Protein AF-A0A0B1S7J7-F1 (afdb_monomer)

Organism: Oesophagostomum dentatum (NCBI:txid61180)

Sequence (89 aa):
MLTTDSLTALGLLFELEWLCLAGVAGVEDQVLERLTNCKRLKMLDIKVTEIGLIIVLELPALSQLDVQGVPAYSTQILEHAKRIPKTIL

Foldseek 3Di:
DDECVNLLCCLVPLCAAEDECPPPPHNALSSLLSCLSNLNHQYYEDEYDLSSLLSNLNRNNHQYYEYPDDDPDDPVCVVSNPDDHVDYD

Nearest PDB structures (foldseek):
  4q62-assembly1_A-2  TM=7.892E-01  e=4.912E-02  Legionella pneumophila subsp. pneumophila str. Philadelphia 1
  8bya-assembly1_E  TM=7.946E-01  e=1.991E-01  Homo sapiens
  4fmz-assembly1_A  TM=4.486E-01  e=1.053E+00  Listeria monocytogenes serotype 4b str. F2365

pLDDT: mean 83.53, std 11.15, range [54.5, 97.56]

Secondary structure (DSSP, 8-state):
---HHHHHGGGG-TT--EEE-TT-TT--HHHHHHHTT-TT--EEEEE--HHHHHHHHT-TT--EEEEESS-TT-HHHHHH-S---SEE-

InterPro domains:
  IPR032675 Leucine-rich repeat domain superfamily [G3DSA:3.80.10.10] (1-87)

Structure (mmCIF, N/CA/C/O backbone):
data_AF-A0A0B1S7J7-F1
#
_entry.id   AF-A0A0B1S7J7-F1
#
loop_
_atom_site.group_PDB
_atom_site.id
_atom_site.type_symbol
_atom_site.label_atom_id
_atom_site.label_alt_id
_atom_site.label_comp_id
_atom_site.label_asym_id
_atom_site.label_entity_id
_atom_site.label_seq_id
_atom_site.pdbx_PDB_ins_code
_atom_site.Cartn_x
_atom_site.Cartn_y
_atom_site.Cartn_z
_atom_site.occupancy
_atom_site.B_iso_or_equiv
_atom_site.auth_seq_id
_atom_site.auth_comp_id
_atom_site.auth_asym_id
_atom_site.auth_atom_id
_atom_site.pdbx_PDB_model_num
ATOM 1 N N . MET A 1 1 ? -0.159 3.937 -22.348 1.00 61.41 1 MET A N 1
ATOM 2 C CA . MET A 1 1 ? 0.825 3.573 -21.309 1.00 61.41 1 MET A CA 1
ATOM 3 C C . MET A 1 1 ? 0.454 4.367 -20.067 1.00 61.41 1 MET A C 1
ATOM 5 O O . MET A 1 1 ? 0.193 5.552 -20.225 1.00 61.41 1 MET A O 1
ATOM 9 N N . LEU A 1 2 ? 0.322 3.738 -18.898 1.00 73.19 2 LEU A N 1
ATOM 10 C CA . LEU A 1 2 ? 0.109 4.479 -17.650 1.00 73.19 2 LEU A CA 1
ATOM 11 C C . LEU A 1 2 ? 1.442 5.135 -17.272 1.00 73.19 2 LEU A C 1
ATOM 13 O O . LEU A 1 2 ? 2.447 4.438 -17.171 1.00 73.19 2 LEU A O 1
ATOM 17 N N . THR A 1 3 ? 1.460 6.460 -17.153 1.00 79.12 3 THR A N 1
ATOM 18 C CA . THR A 1 3 ? 2.621 7.232 -16.683 1.00 79.12 3 THR A CA 1
ATOM 19 C C . THR A 1 3 ? 2.378 7.726 -15.260 1.00 79.12 3 THR A C 1
ATOM 21 O O . THR A 1 3 ? 1.220 7.882 -14.858 1.00 79.12 3 THR A O 1
ATOM 24 N N . THR A 1 4 ? 3.448 8.032 -14.524 1.00 75.94 4 THR A N 1
ATOM 25 C CA . THR A 1 4 ? 3.388 8.673 -13.200 1.00 75.94 4 THR A CA 1
ATOM 26 C C . THR A 1 4 ? 2.449 9.879 -13.223 1.00 75.94 4 THR A C 1
ATOM 28 O O . THR A 1 4 ? 1.499 9.933 -12.444 1.00 75.94 4 THR A O 1
ATOM 31 N N . ASP A 1 5 ? 2.604 10.759 -14.217 1.00 80.25 5 ASP A N 1
ATOM 32 C CA . ASP A 1 5 ? 1.748 11.935 -14.409 1.00 80.25 5 ASP A CA 1
ATOM 33 C C . ASP A 1 5 ? 0.265 11.572 -14.525 1.00 80.25 5 ASP A C 1
ATOM 35 O O . ASP A 1 5 ? -0.574 12.165 -13.848 1.00 80.25 5 ASP A O 1
ATOM 39 N N . SER A 1 6 ? -0.079 10.561 -15.329 1.00 85.25 6 SER A N 1
ATOM 40 C CA . SER A 1 6 ? -1.476 10.139 -15.485 1.00 85.25 6 SER A CA 1
ATOM 41 C C . SER A 1 6 ? -2.074 9.561 -14.196 1.00 85.25 6 SER A C 1
ATOM 43 O O . SER A 1 6 ? -3.261 9.743 -13.935 1.00 85.25 6 SER A O 1
ATOM 45 N N . LEU A 1 7 ? -1.254 8.917 -13.359 1.00 87.38 7 LEU A N 1
ATOM 46 C CA . LEU A 1 7 ? -1.680 8.337 -12.087 1.00 87.38 7 LEU A CA 1
ATOM 47 C C . LEU A 1 7 ? -1.815 9.387 -10.977 1.00 87.38 7 LEU A C 1
ATOM 49 O O . LEU A 1 7 ? -2.646 9.216 -10.088 1.00 87.38 7 LEU A O 1
ATOM 53 N N . THR A 1 8 ? -1.084 10.507 -11.040 1.00 89.19 8 THR A N 1
ATOM 54 C CA . THR A 1 8 ? -1.255 11.599 -10.061 1.00 89.19 8 THR A CA 1
ATOM 55 C C . THR A 1 8 ? -2.672 12.179 -10.051 1.00 89.19 8 THR A C 1
ATOM 57 O O . THR A 1 8 ? -3.141 12.636 -9.005 1.00 89.19 8 THR A O 1
ATOM 60 N N . ALA A 1 9 ? -3.393 12.094 -11.176 1.00 90.81 9 ALA A N 1
ATOM 61 C CA . ALA A 1 9 ? -4.783 12.529 -11.283 1.00 90.81 9 ALA A CA 1
ATOM 62 C C . ALA A 1 9 ? -5.740 11.735 -10.374 1.00 90.81 9 ALA A C 1
ATOM 64 O O . ALA A 1 9 ? -6.797 12.253 -10.015 1.00 90.81 9 ALA A O 1
ATOM 65 N N . LEU A 1 10 ? -5.368 10.524 -9.932 1.00 91.38 10 LEU A N 1
ATOM 66 C CA . LEU A 1 10 ? -6.147 9.751 -8.956 1.00 91.38 10 LEU A CA 1
ATOM 67 C C . LEU A 1 10 ? -6.321 10.508 -7.632 1.00 91.38 10 LEU A C 1
ATOM 69 O O . LEU A 1 10 ? -7.355 10.374 -6.987 1.00 91.38 10 LEU A O 1
ATOM 73 N N . GLY A 1 11 ? -5.369 11.375 -7.270 1.00 92.50 11 GLY A N 1
ATOM 74 C CA . GLY A 1 11 ? -5.464 12.241 -6.092 1.00 92.50 11 GLY A CA 1
ATOM 75 C C . GLY A 1 11 ? -6.571 13.301 -6.157 1.00 92.50 11 GLY A C 1
ATOM 76 O O . GLY A 1 11 ? -6.819 13.978 -5.163 1.00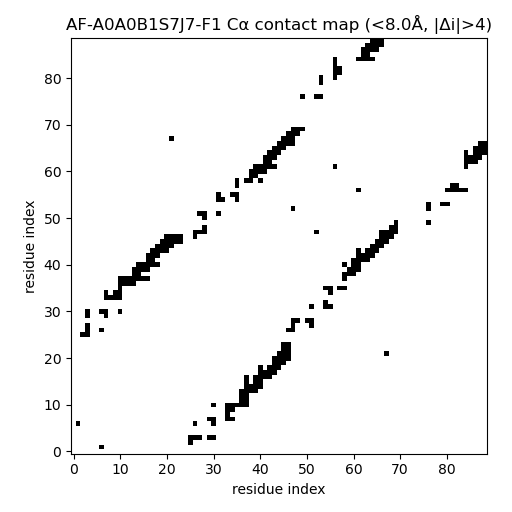 92.50 11 GLY A O 1
ATOM 77 N N . LEU A 1 12 ? -7.236 13.469 -7.305 1.00 94.62 12 LEU A N 1
ATOM 78 C CA . LEU A 1 12 ? -8.403 14.346 -7.460 1.00 94.62 12 LEU A CA 1
ATOM 79 C C . LEU A 1 12 ? -9.728 13.617 -7.184 1.00 94.62 12 LEU A C 1
ATOM 81 O O . LEU A 1 12 ? -10.785 14.245 -7.136 1.00 94.62 12 LEU A O 1
ATOM 85 N N . LEU A 1 13 ? -9.696 12.296 -6.992 1.00 95.88 13 LEU A N 1
ATOM 86 C CA . LEU A 1 13 ? -10.872 11.482 -6.703 1.00 95.88 13 LEU A CA 1
ATOM 87 C C . LEU A 1 13 ? -11.147 11.482 -5.192 1.00 95.88 13 LEU A C 1
ATOM 89 O O . LEU A 1 13 ? -10.975 10.479 -4.510 1.00 95.88 13 LEU A O 1
ATOM 93 N N . PHE A 1 14 ? -11.580 12.620 -4.648 1.00 94.94 14 PHE A N 1
ATOM 94 C CA . PHE A 1 14 ? -11.752 12.816 -3.196 1.00 94.94 14 PHE A CA 1
ATOM 95 C C . PHE A 1 14 ? -12.714 11.818 -2.522 1.00 94.94 14 PHE A C 1
ATOM 97 O O . PHE A 1 14 ? -12.619 11.578 -1.318 1.00 94.94 14 PHE A O 1
ATOM 104 N N . GLU A 1 15 ? -13.618 11.228 -3.304 1.00 96.69 15 GLU A N 1
ATOM 105 C CA . GLU A 1 15 ? -14.601 10.231 -2.868 1.00 96.69 15 GLU A CA 1
ATOM 106 C C . GLU A 1 15 ? -14.144 8.778 -3.101 1.00 96.69 15 GLU A C 1
ATOM 108 O O . GLU A 1 15 ? -14.918 7.846 -2.898 1.00 96.69 15 GLU A O 1
ATOM 113 N N . LEU A 1 16 ? -12.898 8.558 -3.537 1.00 97.50 16 LEU A N 1
ATOM 114 C CA . LEU A 1 16 ? -12.361 7.226 -3.801 1.00 97.50 16 LEU A CA 1
ATOM 115 C C . LEU A 1 16 ? -12.266 6.412 -2.505 1.00 97.50 16 LEU A C 1
ATOM 117 O O . LEU A 1 16 ? -11.576 6.803 -1.564 1.00 97.50 16 LEU A O 1
ATOM 121 N N . GLU A 1 17 ? -12.940 5.262 -2.476 1.00 97.56 17 GLU A N 1
ATOM 122 C CA . GLU A 1 17 ? -12.932 4.352 -1.324 1.00 97.56 17 GLU A CA 1
ATOM 123 C C . GLU A 1 17 ? -12.096 3.085 -1.543 1.00 97.56 17 GLU A C 1
ATOM 125 O O . GLU A 1 17 ? -11.555 2.537 -0.581 1.00 97.56 17 GLU A O 1
ATOM 130 N N . TRP A 1 18 ? -11.952 2.634 -2.790 1.00 96.69 18 TRP A N 1
ATOM 131 C CA . TRP A 1 18 ? -11.184 1.444 -3.151 1.00 96.69 18 TRP A CA 1
ATOM 132 C C . TRP A 1 18 ? -10.333 1.720 -4.388 1.00 96.69 18 TRP A C 1
ATOM 134 O O . TRP A 1 18 ? -10.834 2.211 -5.399 1.00 96.69 18 TRP A O 1
ATOM 144 N N . LEU A 1 19 ? -9.047 1.390 -4.295 1.00 95.12 19 LEU A N 1
ATOM 145 C CA . LEU A 1 19 ? -8.095 1.447 -5.392 1.00 95.12 19 LEU A CA 1
ATOM 146 C C . LEU A 1 19 ? -7.268 0.157 -5.446 1.00 95.12 19 LEU A C 1
ATOM 148 O O . LEU A 1 19 ? -6.702 -0.262 -4.441 1.00 95.12 19 LEU A O 1
ATOM 152 N N . CYS A 1 20 ? -7.171 -0.449 -6.628 1.00 92.62 20 CYS A N 1
ATOM 153 C CA . CYS A 1 20 ? -6.251 -1.548 -6.905 1.00 92.62 20 CYS A CA 1
ATOM 154 C C . CYS A 1 20 ? -5.320 -1.129 -8.045 1.00 92.62 20 CYS A C 1
ATOM 156 O O . CYS A 1 20 ? -5.769 -0.787 -9.140 1.00 92.62 20 CYS A O 1
ATOM 158 N N . LEU A 1 21 ? -4.024 -1.132 -7.755 1.00 89.69 21 LEU A N 1
ATOM 159 C CA . LEU A 1 21 ? -2.919 -0.881 -8.674 1.00 89.69 21 LEU A CA 1
ATOM 160 C C . LEU A 1 21 ? -1.958 -2.083 -8.710 1.00 89.69 21 LEU A C 1
ATOM 162 O O . LEU A 1 21 ? -0.814 -1.952 -9.152 1.00 89.69 21 LEU A O 1
ATOM 166 N N . ALA A 1 22 ? -2.406 -3.258 -8.261 1.00 85.56 22 ALA A N 1
ATOM 167 C CA . ALA A 1 22 ? -1.639 -4.493 -8.349 1.00 85.56 22 ALA A CA 1
ATOM 168 C C . ALA A 1 22 ? -1.211 -4.760 -9.795 1.00 85.56 22 ALA A C 1
ATOM 170 O O . ALA A 1 22 ? -2.001 -4.646 -10.734 1.00 85.56 22 ALA A O 1
ATOM 171 N N . GLY A 1 23 ? 0.062 -5.102 -9.991 1.00 83.25 23 GLY A N 1
ATOM 172 C CA . GLY A 1 23 ? 0.611 -5.359 -11.324 1.00 83.25 23 GLY A CA 1
ATOM 173 C C . GLY A 1 23 ? 0.772 -4.120 -12.217 1.00 83.25 23 GLY A C 1
ATOM 174 O O . GLY A 1 23 ? 1.301 -4.251 -13.323 1.00 83.25 23 GLY A O 1
ATOM 175 N N . VAL A 1 24 ? 0.394 -2.918 -11.761 1.00 86.06 24 VAL A N 1
ATOM 176 C CA . VAL A 1 24 ? 0.728 -1.673 -12.462 1.00 86.06 24 VAL A CA 1
ATOM 177 C C . VAL A 1 24 ? 2.214 -1.389 -12.247 1.00 86.06 24 VAL A C 1
ATOM 179 O O . VAL A 1 24 ? 2.684 -1.203 -11.126 1.00 86.06 24 VAL A O 1
ATOM 182 N N . ALA A 1 25 ? 2.979 -1.392 -13.336 1.00 79.50 25 ALA A N 1
ATOM 183 C CA . ALA A 1 25 ? 4.397 -1.056 -13.304 1.00 79.50 25 ALA A CA 1
ATOM 184 C C . ALA A 1 25 ? 4.601 0.466 -13.251 1.00 79.50 25 ALA A C 1
ATOM 186 O O . ALA A 1 25 ? 3.827 1.217 -13.841 1.00 79.50 25 ALA A O 1
ATOM 187 N N . GLY A 1 26 ? 5.676 0.906 -12.592 1.00 76.50 26 GLY A N 1
ATOM 188 C CA . GLY A 1 26 ? 6.068 2.319 -12.573 1.00 76.50 26 GLY A CA 1
ATOM 189 C C . GLY A 1 26 ? 5.183 3.211 -11.702 1.00 76.50 26 GLY A C 1
ATOM 190 O O . GLY A 1 26 ? 5.114 4.410 -11.946 1.00 76.50 26 GLY A O 1
ATOM 191 N N . VAL A 1 27 ? 4.495 2.650 -10.703 1.00 84.88 27 VAL A N 1
ATOM 192 C CA . VAL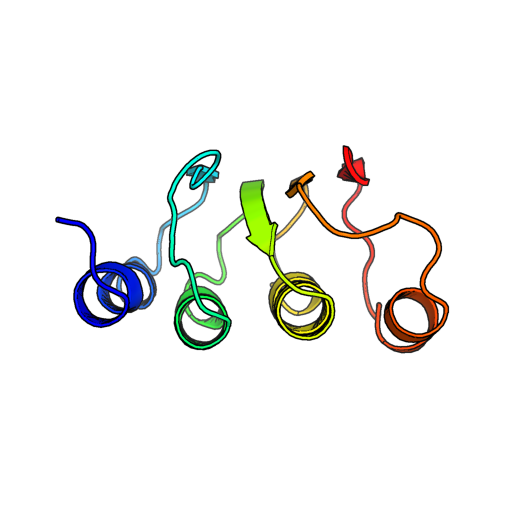 A 1 27 ? 3.870 3.476 -9.667 1.00 84.88 27 VAL A CA 1
ATOM 193 C C . VAL A 1 27 ? 4.969 3.970 -8.732 1.00 84.88 27 VAL A C 1
ATOM 195 O O . VAL A 1 27 ? 5.519 3.204 -7.945 1.00 84.88 27 VAL A O 1
ATOM 198 N N . GLU A 1 28 ?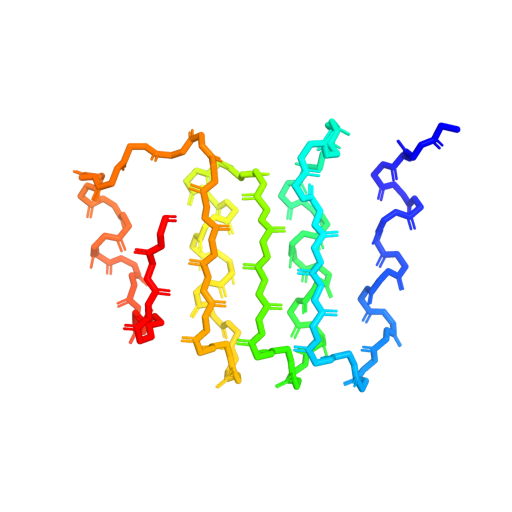 5.331 5.238 -8.882 1.00 86.00 28 GLU A N 1
ATOM 199 C CA . GLU A 1 28 ? 6.331 5.901 -8.047 1.00 86.00 28 GLU A CA 1
ATOM 200 C C . GLU A 1 28 ? 5.695 6.493 -6.784 1.00 86.00 28 GLU A C 1
ATOM 202 O O . GLU A 1 28 ? 4.496 6.788 -6.751 1.00 86.00 28 GLU A O 1
ATOM 207 N N . ASP A 1 29 ? 6.513 6.742 -5.759 1.0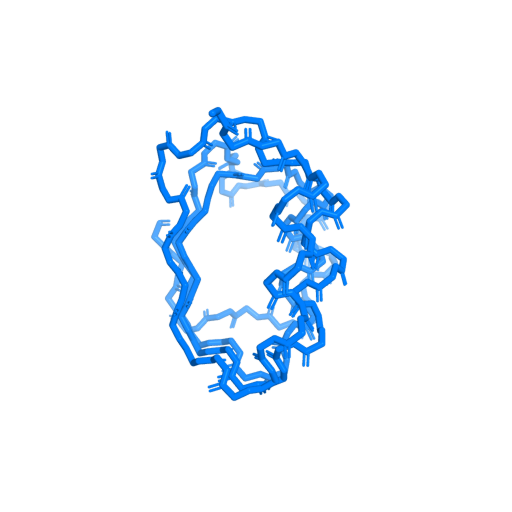0 86.38 29 ASP A N 1
ATOM 208 C CA . ASP A 1 29 ? 6.055 7.282 -4.471 1.00 86.38 29 ASP A CA 1
ATOM 209 C C . ASP A 1 29 ? 5.340 8.642 -4.619 1.00 86.38 29 ASP A C 1
ATOM 211 O O . ASP A 1 29 ? 4.436 8.968 -3.853 1.00 86.38 29 ASP A O 1
ATOM 215 N N . GLN A 1 30 ? 5.639 9.393 -5.683 1.00 87.81 30 GLN A N 1
ATOM 216 C CA . GLN A 1 30 ? 4.958 10.645 -6.025 1.00 87.81 30 GLN A CA 1
ATOM 217 C C . GLN A 1 30 ? 3.451 10.473 -6.289 1.00 87.81 30 GLN A C 1
ATOM 219 O O . GLN A 1 30 ? 2.654 11.373 -6.013 1.00 87.81 30 GLN A O 1
ATOM 224 N N . VAL A 1 31 ? 3.029 9.314 -6.807 1.00 90.00 31 VAL A N 1
ATOM 225 C CA . VAL A 1 31 ? 1.605 8.984 -6.968 1.00 90.00 31 VAL A CA 1
ATOM 226 C C . VAL A 1 31 ? 0.955 8.819 -5.595 1.00 90.00 31 VAL A C 1
ATOM 228 O O . VAL A 1 31 ? -0.152 9.309 -5.373 1.00 90.00 31 VAL A O 1
ATOM 231 N N . LEU A 1 32 ? 1.655 8.185 -4.652 1.00 89.94 32 LEU A N 1
ATOM 232 C CA . LEU A 1 32 ? 1.163 7.932 -3.296 1.00 89.94 32 LEU A CA 1
ATOM 233 C C . LEU A 1 32 ? 0.988 9.220 -2.502 1.00 89.94 32 LEU A C 1
ATOM 235 O O . LEU A 1 32 ? -0.028 9.381 -1.827 1.00 89.94 32 LEU A O 1
ATOM 239 N N . GLU A 1 33 ? 1.910 10.174 -2.656 1.00 92.06 33 GLU A N 1
ATOM 240 C CA . GLU A 1 33 ? 1.759 11.513 -2.078 1.00 92.06 33 GLU A CA 1
ATOM 241 C C . GLU A 1 33 ? 0.445 12.164 -2.520 1.00 92.06 33 GLU A C 1
ATOM 243 O O . GLU A 1 33 ? -0.243 12.796 -1.720 1.00 92.06 33 GLU A O 1
ATOM 248 N N . ARG A 1 34 ? 0.039 11.977 -3.781 1.00 93.50 34 ARG A N 1
ATOM 249 C CA . ARG A 1 34 ? -1.230 12.513 -4.294 1.00 93.50 34 ARG A CA 1
ATOM 250 C C . ARG A 1 34 ? -2.443 11.745 -3.790 1.00 93.50 34 ARG A C 1
ATOM 252 O O . ARG A 1 34 ? -3.484 12.363 -3.563 1.00 93.50 34 ARG A O 1
ATOM 259 N N . LEU A 1 35 ? -2.322 10.438 -3.562 1.00 92.75 35 LEU A N 1
ATOM 260 C CA . LEU A 1 35 ? -3.398 9.626 -2.990 1.00 92.75 35 LEU A CA 1
ATOM 261 C C . LEU A 1 35 ? -3.759 10.039 -1.557 1.00 92.75 35 LEU A C 1
ATOM 263 O O . LEU A 1 35 ? -4.887 9.785 -1.146 1.00 92.75 35 LEU A O 1
ATOM 267 N N . THR A 1 36 ? -2.894 10.757 -0.829 1.00 92.06 36 THR A N 1
ATOM 268 C CA . THR A 1 36 ? -3.222 11.320 0.501 1.00 92.06 36 THR A CA 1
ATOM 269 C C . THR A 1 36 ? -4.445 12.252 0.495 1.00 92.06 36 THR A C 1
ATOM 271 O O . THR A 1 36 ? -5.134 12.395 1.509 1.00 92.06 36 THR A O 1
ATOM 274 N N . ASN A 1 37 ? -4.790 12.831 -0.661 1.00 94.56 37 ASN A N 1
ATOM 275 C CA . ASN A 1 37 ? -6.018 13.608 -0.846 1.00 94.56 37 ASN A CA 1
ATOM 276 C C . ASN A 1 37 ? -7.294 12.747 -0.812 1.00 94.56 37 ASN A C 1
ATOM 278 O O . ASN A 1 37 ? -8.373 13.260 -0.504 1.00 94.56 37 ASN A O 1
ATOM 282 N N . CYS A 1 38 ? -7.188 11.444 -1.088 1.00 96.00 38 CYS A N 1
ATOM 283 C CA . CYS A 1 38 ? -8.288 10.481 -1.055 1.00 96.00 38 CYS A CA 1
ATOM 284 C C . CYS A 1 38 ? -8.572 10.062 0.393 1.00 96.00 38 CYS A C 1
ATOM 286 O O . CYS A 1 38 ? -8.373 8.918 0.799 1.00 96.00 38 CYS A O 1
ATOM 288 N N . LYS A 1 39 ? -9.054 11.005 1.208 1.00 94.75 39 LYS A N 1
ATOM 289 C CA . LYS A 1 39 ? -9.273 10.811 2.655 1.00 94.75 39 LYS A CA 1
ATOM 290 C C . LYS A 1 39 ? -10.290 9.717 2.992 1.00 94.75 39 LYS A C 1
ATOM 292 O O . LYS A 1 39 ? -10.382 9.326 4.152 1.00 94.75 39 LYS A O 1
ATOM 297 N N . ARG A 1 40 ? -11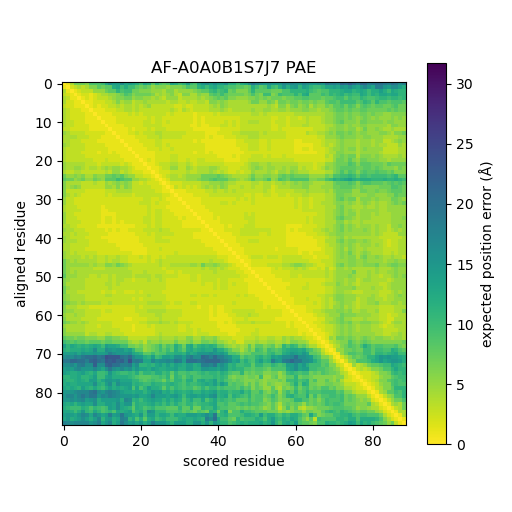.055 9.247 2.003 1.00 96.44 40 ARG A N 1
ATOM 298 C CA . ARG A 1 40 ? -12.039 8.166 2.124 1.00 96.44 40 ARG A CA 1
ATOM 299 C C . ARG A 1 40 ? -11.513 6.802 1.683 1.00 96.44 40 ARG A C 1
ATOM 301 O O . ARG A 1 40 ? -12.264 5.836 1.776 1.00 96.44 40 ARG A O 1
ATOM 308 N N . LEU A 1 41 ? -10.253 6.701 1.257 1.00 96.62 41 LEU A N 1
ATOM 309 C CA . LEU A 1 41 ? -9.682 5.450 0.774 1.00 96.62 41 LEU A CA 1
ATOM 310 C C . LEU A 1 41 ? -9.595 4.435 1.918 1.00 96.62 41 LEU A C 1
ATOM 312 O O . LEU A 1 41 ? -8.872 4.640 2.891 1.00 96.62 41 LEU A O 1
ATOM 316 N N . LYS A 1 42 ? -10.366 3.353 1.804 1.00 95.38 42 LYS A N 1
ATOM 317 C CA . LYS A 1 42 ? -10.496 2.280 2.800 1.00 95.38 42 LYS A CA 1
ATOM 318 C C . LYS A 1 42 ? -9.686 1.051 2.428 1.00 95.38 42 LYS A C 1
ATOM 320 O O . LYS A 1 42 ? -9.243 0.351 3.342 1.00 95.38 42 LYS A O 1
ATOM 325 N N . MET A 1 43 ? -9.528 0.799 1.130 1.00 94.00 43 MET A N 1
ATOM 326 C CA . MET A 1 43 ? -8.804 -0.344 0.588 1.00 94.00 43 MET A CA 1
ATOM 327 C C . MET A 1 43 ? -7.831 0.111 -0.497 1.00 94.00 43 MET A C 1
ATOM 329 O O . MET A 1 43 ? -8.235 0.773 -1.458 1.00 94.00 43 MET A O 1
ATOM 333 N N . LEU A 1 44 ? -6.568 -0.270 -0.334 1.00 92.88 44 LEU A N 1
ATOM 334 C CA . LEU A 1 44 ? -5.518 -0.052 -1.318 1.00 92.88 44 LEU A CA 1
ATOM 335 C C . LEU A 1 44 ? -4.756 -1.355 -1.549 1.00 92.88 44 LEU A C 1
ATOM 337 O O . LEU A 1 44 ? -4.310 -1.982 -0.596 1.00 92.88 44 LEU A O 1
ATOM 341 N N . ASP A 1 45 ? -4.606 -1.727 -2.811 1.00 92.12 45 ASP A N 1
ATOM 342 C CA . ASP A 1 45 ? -3.752 -2.830 -3.251 1.00 92.12 45 ASP A CA 1
ATOM 343 C C . ASP A 1 45 ? -2.707 -2.265 -4.211 1.00 92.12 45 ASP A C 1
ATOM 345 O O . ASP A 1 45 ? -3.065 -1.643 -5.219 1.00 92.12 45 ASP A O 1
ATOM 349 N N . ILE A 1 46 ? -1.427 -2.376 -3.855 1.00 88.06 46 ILE A N 1
ATOM 350 C CA . ILE A 1 46 ? -0.364 -1.673 -4.566 1.00 88.06 46 ILE A CA 1
ATOM 351 C C . ILE A 1 46 ? 1.019 -2.314 -4.391 1.00 88.06 46 ILE A C 1
ATOM 353 O O . ILE A 1 46 ? 1.360 -2.889 -3.358 1.00 88.06 46 ILE A O 1
ATOM 357 N N . LYS A 1 47 ? 1.870 -2.140 -5.406 1.00 87.00 47 LYS A N 1
ATOM 358 C CA . LYS A 1 47 ? 3.313 -2.373 -5.301 1.00 87.00 47 LYS A CA 1
ATOM 359 C C . LYS A 1 47 ? 4.029 -1.077 -4.923 1.00 87.00 47 LYS A C 1
ATOM 361 O O . LYS A 1 47 ? 3.954 -0.112 -5.679 1.00 87.00 47 LYS A O 1
ATOM 366 N N . VAL A 1 48 ? 4.737 -1.060 -3.795 1.00 85.31 48 VAL A N 1
ATOM 367 C CA . VAL A 1 48 ? 5.370 0.160 -3.255 1.00 85.31 48 VAL A CA 1
ATOM 368 C C . VAL A 1 48 ? 6.778 -0.091 -2.733 1.00 85.31 48 VAL A C 1
ATOM 370 O O . VAL A 1 48 ? 7.181 -1.232 -2.517 1.00 85.31 48 VAL A O 1
ATOM 373 N N . THR A 1 49 ? 7.533 0.992 -2.546 1.00 85.94 49 THR A N 1
ATOM 374 C CA . THR A 1 49 ? 8.777 0.993 -1.768 1.00 85.94 49 THR A CA 1
ATOM 375 C C . THR A 1 49 ? 8.467 1.145 -0.271 1.00 85.94 49 THR A C 1
ATOM 377 O O . THR A 1 49 ? 7.320 1.368 0.120 1.00 85.94 49 THR A O 1
ATOM 380 N N . GLU A 1 50 ? 9.487 1.076 0.589 1.00 83.31 50 GLU A N 1
ATOM 381 C CA . GLU A 1 50 ? 9.324 1.388 2.018 1.00 83.31 50 GLU A CA 1
ATOM 382 C C . GLU A 1 50 ? 8.881 2.841 2.259 1.00 83.31 50 GLU A C 1
ATOM 384 O O . GLU A 1 50 ? 8.056 3.093 3.135 1.00 83.31 50 GLU A O 1
ATOM 389 N N . ILE A 1 51 ? 9.379 3.791 1.456 1.00 84.50 51 ILE A N 1
ATOM 390 C CA . ILE A 1 51 ? 8.991 5.208 1.534 1.00 84.50 51 ILE A CA 1
ATOM 391 C C . ILE A 1 51 ? 7.512 5.351 1.173 1.00 84.50 51 ILE A C 1
ATOM 393 O O . ILE A 1 51 ? 6.740 5.954 1.921 1.00 84.50 51 ILE A O 1
ATOM 397 N N . GLY A 1 52 ? 7.102 4.737 0.063 1.00 86.94 52 GLY A N 1
ATOM 398 C CA . GLY A 1 52 ? 5.712 4.715 -0.367 1.00 86.94 52 GLY A CA 1
ATOM 399 C C . GLY A 1 52 ? 4.774 4.107 0.673 1.00 86.94 52 GLY A C 1
ATOM 400 O O . GLY A 1 52 ? 3.686 4.629 0.919 1.00 86.94 52 GLY A O 1
ATOM 401 N N . LEU A 1 53 ? 5.210 3.041 1.343 1.00 85.88 53 LEU A N 1
ATOM 402 C CA . LEU A 1 53 ? 4.433 2.414 2.404 1.00 85.88 53 LEU A CA 1
ATOM 403 C C . LEU A 1 53 ? 4.198 3.363 3.588 1.00 85.88 53 LEU A C 1
ATOM 405 O O . LEU A 1 53 ? 3.068 3.454 4.063 1.00 85.88 53 LEU A O 1
ATOM 409 N N . ILE A 1 54 ? 5.216 4.112 4.026 1.00 86.56 54 ILE A N 1
ATOM 410 C CA . ILE A 1 54 ? 5.066 5.109 5.100 1.00 86.56 54 ILE A CA 1
ATOM 411 C C . ILE A 1 54 ? 3.996 6.146 4.731 1.00 86.56 54 ILE A C 1
ATOM 413 O O . ILE A 1 54 ? 3.132 6.438 5.555 1.00 86.56 54 ILE A O 1
ATOM 417 N N . ILE A 1 55 ? 4.000 6.637 3.487 1.00 89.25 55 ILE A N 1
ATOM 418 C CA . ILE A 1 55 ? 3.008 7.605 2.986 1.00 89.25 55 ILE A CA 1
ATOM 419 C C . ILE A 1 55 ? 1.590 7.018 3.042 1.00 89.25 55 ILE A C 1
ATOM 421 O O . ILE A 1 55 ? 0.653 7.661 3.514 1.00 89.25 55 ILE A O 1
ATOM 425 N N . VAL A 1 56 ? 1.419 5.774 2.587 1.00 88.19 56 VAL A N 1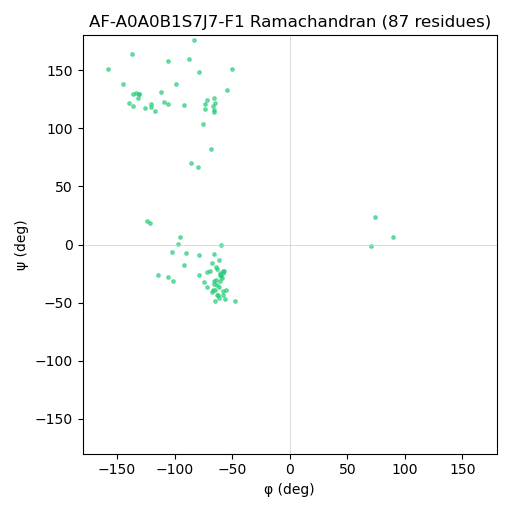
ATOM 426 C CA . VAL A 1 56 ? 0.116 5.090 2.564 1.00 88.19 56 VAL A CA 1
ATOM 427 C C . VAL A 1 56 ? -0.446 4.882 3.975 1.00 88.19 56 VAL A C 1
ATOM 429 O O . VAL A 1 56 ? -1.657 4.994 4.175 1.00 88.19 56 VAL A O 1
ATOM 432 N N . LEU A 1 57 ? 0.406 4.631 4.973 1.00 87.31 57 LEU A N 1
ATOM 433 C CA . LEU A 1 57 ? -0.019 4.464 6.368 1.00 87.31 57 LEU A CA 1
ATOM 434 C C . LEU A 1 57 ? -0.560 5.759 7.003 1.00 87.31 57 LEU A C 1
ATOM 436 O O . LEU A 1 57 ? -1.253 5.690 8.022 1.00 87.31 57 LEU A O 1
ATOM 440 N N . GLU A 1 58 ? -0.316 6.927 6.402 1.00 88.12 58 GLU A N 1
ATOM 441 C CA . GLU A 1 58 ? -0.895 8.201 6.850 1.00 88.12 58 GLU A CA 1
ATOM 442 C C . GLU A 1 58 ? -2.356 8.399 6.404 1.00 88.12 58 GLU A C 1
ATOM 444 O O . GLU A 1 58 ? -3.033 9.316 6.881 1.00 88.12 58 GLU A O 1
ATOM 449 N N . LEU A 1 59 ? -2.889 7.535 5.530 1.00 91.00 59 LEU A N 1
ATOM 450 C CA . LEU A 1 59 ? -4.265 7.641 5.047 1.00 91.00 59 LEU A CA 1
ATOM 451 C C . LEU A 1 59 ? -5.286 7.397 6.177 1.00 91.00 59 LEU A C 1
ATOM 453 O O . LEU A 1 59 ? -5.377 6.293 6.728 1.00 91.00 59 LEU A O 1
ATOM 457 N N . PRO A 1 60 ? -6.147 8.383 6.494 1.00 90.81 60 PRO A N 1
ATOM 458 C CA . PRO A 1 60 ? -6.952 8.362 7.715 1.00 90.81 60 PRO A CA 1
ATOM 459 C C . PRO A 1 60 ? -8.084 7.327 7.692 1.00 90.81 60 PRO A C 1
ATOM 461 O O . PRO A 1 60 ? -8.530 6.880 8.750 1.00 90.81 60 PRO A O 1
ATOM 464 N N . ALA A 1 61 ? -8.549 6.902 6.516 1.00 93.19 61 ALA A N 1
ATOM 465 C CA . ALA A 1 61 ? -9.613 5.905 6.371 1.00 93.19 61 ALA A CA 1
ATOM 466 C C . ALA A 1 61 ? -9.107 4.502 5.995 1.00 93.19 61 ALA A C 1
ATOM 468 O O . ALA A 1 61 ? -9.894 3.557 6.031 1.00 93.19 61 ALA A O 1
ATOM 469 N N . LEU A 1 62 ? -7.808 4.342 5.711 1.00 92.31 62 LEU A N 1
ATOM 470 C CA . LEU A 1 62 ? -7.258 3.089 5.200 1.00 92.31 62 LEU A CA 1
ATOM 471 C C . LEU A 1 62 ? -7.361 1.961 6.229 1.00 92.31 62 LEU A C 1
ATOM 473 O O . LEU A 1 62 ? -6.755 2.009 7.300 1.00 92.31 62 LEU A O 1
ATOM 477 N N . SER A 1 63 ? -8.149 0.948 5.896 1.00 91.12 63 SER A N 1
ATOM 478 C CA . SER A 1 63 ? -8.473 -0.169 6.782 1.00 91.12 63 SER A CA 1
ATOM 479 C C . SER A 1 63 ? -7.924 -1.501 6.284 1.00 91.12 63 SER A C 1
ATOM 481 O O . SER A 1 63 ? -7.659 -2.379 7.105 1.00 91.12 63 SER A O 1
ATOM 483 N N . GLN A 1 64 ? -7.728 -1.619 4.970 1.00 90.69 64 GLN A N 1
ATOM 484 C CA . GLN A 1 64 ? -7.190 -2.785 4.284 1.00 90.69 64 GLN A CA 1
ATOM 485 C C . GLN A 1 64 ? -6.079 -2.329 3.343 1.00 90.69 64 GLN A C 1
ATOM 487 O O . GLN A 1 64 ? -6.273 -1.388 2.568 1.00 90.69 64 GLN A O 1
ATOM 492 N N . LEU A 1 65 ? -4.928 -2.980 3.441 1.00 89.44 65 LEU A N 1
ATOM 493 C CA . LEU A 1 65 ? -3.766 -2.694 2.619 1.00 89.44 65 LEU A CA 1
ATOM 494 C C . LEU A 1 65 ? -3.167 -4.019 2.146 1.00 89.44 65 LEU A C 1
ATOM 496 O O . LEU A 1 65 ? -2.780 -4.830 2.975 1.00 89.44 65 LEU A O 1
ATOM 500 N N . ASP A 1 66 ? -3.111 -4.236 0.840 1.00 88.44 66 ASP A N 1
ATOM 501 C CA . ASP A 1 66 ? -2.373 -5.347 0.230 1.00 88.44 66 ASP A CA 1
ATOM 502 C C . ASP A 1 66 ? -1.113 -4.753 -0.404 1.00 88.44 66 ASP A C 1
ATOM 504 O O . ASP A 1 66 ? -1.198 -3.795 -1.186 1.00 88.44 66 ASP A O 1
ATOM 508 N N . VAL A 1 67 ? 0.059 -5.220 0.033 1.00 83.12 67 VAL A N 1
ATOM 509 C CA . VAL A 1 67 ? 1.341 -4.631 -0.369 1.00 83.12 67 VAL A CA 1
ATOM 510 C C . VAL A 1 67 ? 2.264 -5.674 -0.951 1.00 83.12 67 VAL A C 1
ATOM 512 O O . VAL A 1 67 ? 2.773 -6.569 -0.284 1.00 83.12 67 VAL A O 1
ATOM 515 N N . GLN A 1 68 ? 2.590 -5.473 -2.220 1.00 79.75 68 GLN A N 1
ATOM 516 C CA . GLN A 1 68 ? 3.546 -6.315 -2.916 1.00 79.75 68 GLN A CA 1
ATOM 517 C C . GLN A 1 68 ? 4.919 -5.644 -2.948 1.00 79.75 68 GLN A C 1
ATOM 519 O O . GLN A 1 68 ? 5.047 -4.456 -3.241 1.00 79.75 68 GLN A O 1
ATOM 524 N N . GLY A 1 69 ? 5.975 -6.427 -2.725 1.00 69.25 69 GLY A N 1
ATOM 525 C CA . GLY A 1 69 ? 7.353 -5.985 -2.960 1.00 69.25 69 GLY A CA 1
ATOM 526 C C . GLY A 1 69 ? 8.061 -5.308 -1.784 1.00 69.25 69 GLY A C 1
ATOM 527 O O . GLY A 1 69 ? 9.197 -4.879 -1.970 1.00 69.25 69 GLY A O 1
ATOM 528 N N . VAL A 1 70 ? 7.457 -5.270 -0.592 1.00 69.56 70 VAL A N 1
ATOM 529 C CA . VAL A 1 70 ? 8.128 -4.839 0.646 1.00 69.56 70 VAL A CA 1
ATOM 530 C C . VAL A 1 70 ? 8.296 -6.042 1.584 1.00 69.56 70 VAL A C 1
ATOM 532 O O . VAL 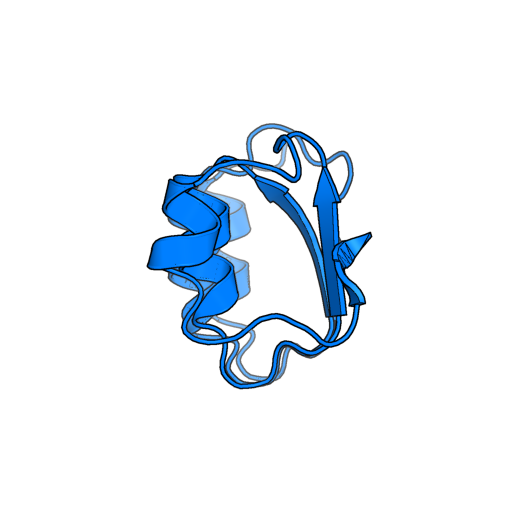A 1 70 ? 7.331 -6.774 1.806 1.00 69.56 70 VAL A O 1
ATOM 535 N N . PRO A 1 71 ? 9.490 -6.291 2.154 1.00 62.69 71 PRO A N 1
ATOM 536 C CA . PRO A 1 71 ? 9.646 -7.308 3.185 1.00 62.69 71 PRO A CA 1
ATOM 537 C C . PRO A 1 71 ? 8.876 -6.884 4.444 1.00 62.69 71 PRO A C 1
ATOM 539 O O . PRO A 1 71 ? 9.126 -5.812 4.988 1.00 62.69 71 PRO A O 1
ATOM 542 N N . ALA A 1 72 ? 7.993 -7.746 4.953 1.00 56.84 72 ALA A N 1
ATOM 543 C CA . ALA A 1 72 ? 7.105 -7.478 6.096 1.00 56.84 72 ALA A CA 1
ATOM 544 C C . ALA A 1 72 ? 7.801 -7.115 7.436 1.00 56.84 72 ALA A C 1
ATOM 546 O O . ALA A 1 72 ? 7.125 -6.888 8.435 1.00 56.84 72 ALA A O 1
ATOM 547 N N . TYR A 1 73 ? 9.136 -7.066 7.483 1.00 54.50 73 TYR A N 1
ATOM 548 C CA . TYR A 1 73 ? 9.941 -6.986 8.707 1.00 54.50 73 TYR A CA 1
ATOM 549 C C . TYR A 1 73 ? 10.904 -5.790 8.750 1.00 54.50 73 TYR A C 1
ATOM 551 O O . TYR A 1 73 ? 11.879 -5.823 9.501 1.00 54.50 73 TYR A O 1
ATOM 559 N N . SER A 1 74 ? 10.681 -4.743 7.951 1.00 68.25 74 SER A N 1
ATOM 560 C CA . SER A 1 74 ? 11.529 -3.550 8.029 1.00 68.25 74 SER A CA 1
ATOM 561 C C . SER A 1 74 ? 11.245 -2.755 9.309 1.00 68.25 74 SER A C 1
ATOM 563 O O . SER A 1 74 ? 10.110 -2.384 9.619 1.00 68.25 74 SER A O 1
ATOM 565 N N . THR A 1 75 ? 12.298 -2.521 10.093 1.00 66.31 75 THR A N 1
ATOM 566 C CA . THR A 1 75 ? 12.230 -1.813 11.379 1.00 66.31 75 THR A CA 1
ATOM 567 C C . THR A 1 75 ? 11.783 -0.363 11.206 1.00 66.31 75 THR A C 1
ATOM 569 O O . THR A 1 75 ? 11.083 0.163 12.065 1.00 66.31 75 THR A O 1
ATOM 572 N N . GLN A 1 76 ? 12.106 0.256 10.068 1.00 68.12 76 GLN A N 1
ATOM 573 C CA . GLN A 1 76 ? 11.699 1.625 9.736 1.00 68.12 76 GLN A CA 1
ATOM 574 C C . GLN A 1 76 ? 10.183 1.752 9.574 1.00 68.12 76 GLN A C 1
ATOM 576 O O . GLN A 1 76 ? 9.595 2.725 10.040 1.00 68.12 76 GLN A O 1
ATOM 581 N N . ILE A 1 77 ? 9.523 0.757 8.974 1.00 69.31 77 ILE A N 1
ATOM 582 C CA . ILE A 1 77 ? 8.059 0.757 8.856 1.00 69.31 77 ILE A CA 1
ATOM 583 C C . ILE A 1 77 ? 7.425 0.703 10.246 1.00 69.31 77 ILE A C 1
ATOM 585 O O . ILE A 1 77 ? 6.491 1.449 10.513 1.00 69.31 77 ILE A O 1
ATOM 589 N N . LEU A 1 78 ? 7.948 -0.133 11.146 1.00 67.88 78 LEU A N 1
ATOM 590 C CA . LEU A 1 78 ? 7.419 -0.269 12.507 1.00 67.88 78 LEU A CA 1
ATOM 591 C C . LEU A 1 78 ? 7.601 1.005 13.343 1.00 67.88 78 LEU A C 1
ATOM 593 O O . LEU A 1 78 ? 6.733 1.328 14.150 1.00 67.88 78 LEU A O 1
ATOM 597 N N . GLU A 1 79 ? 8.693 1.743 13.137 1.00 72.56 79 GLU A N 1
ATOM 598 C CA . GLU A 1 79 ? 8.927 3.032 13.799 1.00 72.56 79 GLU A CA 1
ATOM 599 C C . GLU A 1 79 ? 8.009 4.142 13.264 1.00 72.56 79 GLU A C 1
ATOM 601 O O . GLU A 1 79 ? 7.539 4.986 14.030 1.00 72.56 79 GLU A O 1
ATOM 606 N N . HIS A 1 80 ? 7.723 4.140 11.958 1.00 68.06 80 HIS A N 1
ATOM 607 C CA . HIS A 1 80 ? 6.926 5.181 11.304 1.00 68.06 80 HIS A CA 1
ATOM 608 C C . HIS A 1 80 ? 5.422 4.889 11.241 1.00 68.06 80 HIS A C 1
ATOM 610 O O . HIS A 1 80 ? 4.628 5.817 11.057 1.00 68.06 80 HIS A O 1
ATOM 616 N N . ALA A 1 81 ? 5.004 3.635 11.422 1.00 65.19 81 ALA A N 1
ATOM 617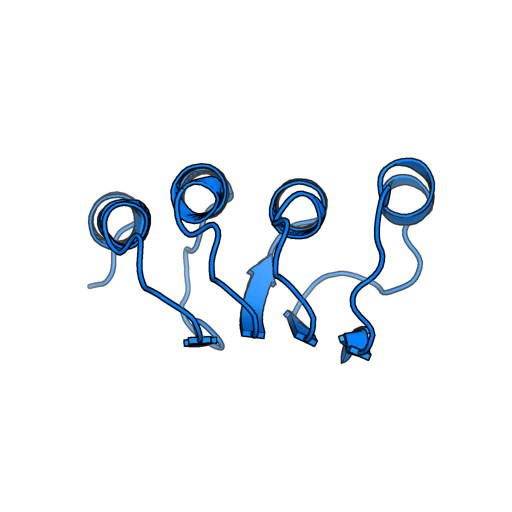 C CA . ALA A 1 81 ? 3.609 3.221 11.398 1.00 65.19 81 ALA A CA 1
ATOM 618 C C . ALA A 1 81 ? 2.842 3.770 12.612 1.00 65.19 81 ALA A C 1
ATOM 620 O O . ALA A 1 81 ? 2.580 3.074 13.591 1.00 65.19 81 ALA A O 1
ATOM 621 N N . LYS A 1 82 ? 2.394 5.028 12.522 1.00 66.75 82 LYS A N 1
ATOM 622 C CA . LYS A 1 82 ? 1.438 5.620 13.478 1.00 66.75 82 LYS A CA 1
ATOM 623 C C . LYS A 1 82 ? 0.115 4.856 13.502 1.00 66.75 82 LYS A C 1
ATOM 625 O O . LYS A 1 82 ? -0.620 4.912 14.488 1.00 66.75 82 LYS A O 1
ATOM 630 N N . ARG A 1 83 ? -0.202 4.169 12.403 1.00 68.62 83 ARG A N 1
ATOM 631 C CA . ARG A 1 83 ? -1.361 3.300 12.274 1.00 68.62 83 ARG A CA 1
ATOM 632 C C . ARG A 1 83 ? -1.020 2.104 11.406 1.00 68.62 83 ARG A C 1
ATOM 634 O O . ARG A 1 83 ? -0.392 2.257 10.369 1.00 68.62 83 ARG A O 1
ATOM 641 N N . ILE A 1 84 ? -1.491 0.936 11.821 1.00 70.56 84 ILE A N 1
ATOM 642 C CA . ILE A 1 84 ? -1.407 -0.299 11.047 1.00 70.56 84 ILE A CA 1
ATOM 643 C C . ILE A 1 84 ? -2.839 -0.625 10.591 1.00 70.56 84 ILE A C 1
ATOM 645 O O . ILE A 1 84 ? -3.738 -0.684 11.440 1.00 70.56 84 ILE A O 1
ATOM 649 N N . PRO A 1 85 ? -3.099 -0.766 9.276 1.00 74.81 85 PRO A N 1
ATOM 650 C CA . PRO A 1 85 ? -4.364 -1.279 8.763 1.00 74.81 85 PRO A CA 1
ATOM 651 C C . PRO A 1 85 ? -4.753 -2.588 9.453 1.00 74.81 85 PRO A C 1
ATOM 653 O O . PRO A 1 85 ? -3.900 -3.360 9.883 1.00 74.81 85 PRO A O 1
ATOM 656 N N . LYS A 1 86 ? -6.057 -2.864 9.554 1.00 74.00 86 LYS A N 1
ATOM 657 C CA . LYS A 1 86 ? -6.546 -4.076 10.237 1.00 74.00 86 LYS A CA 1
ATOM 658 C C . LYS A 1 86 ? -6.044 -5.357 9.574 1.00 74.00 86 LYS A C 1
ATOM 660 O O . LYS A 1 86 ? -5.974 -6.397 10.221 1.00 74.00 86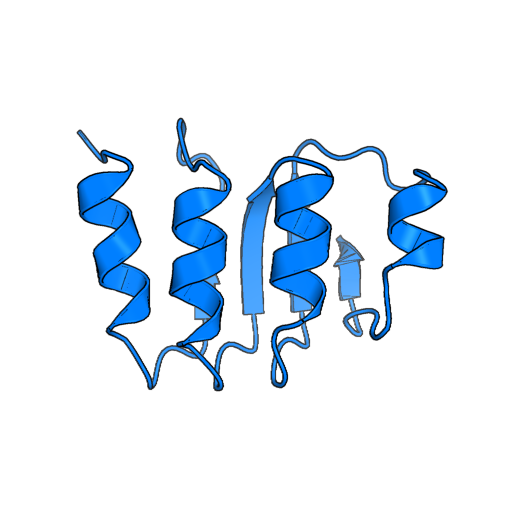 LYS A O 1
ATOM 665 N N . THR A 1 87 ? -5.744 -5.273 8.286 1.00 65.38 87 THR A N 1
ATOM 666 C CA . THR A 1 87 ? -5.261 -6.378 7.478 1.00 65.38 87 THR A CA 1
ATOM 667 C C . THR A 1 87 ? -4.169 -5.847 6.561 1.00 65.38 87 THR A C 1
ATOM 669 O O . THR A 1 87 ? -4.418 -4.903 5.808 1.00 65.38 87 THR A O 1
ATOM 672 N N . ILE A 1 88 ? -2.983 -6.445 6.683 1.00 62.03 88 ILE A N 1
ATOM 673 C CA . ILE A 1 88 ? -1.870 -6.317 5.746 1.00 62.03 88 ILE A CA 1
ATOM 674 C C . ILE A 1 88 ? -1.634 -7.721 5.191 1.00 62.03 88 ILE A C 1
ATOM 676 O O . ILE A 1 88 ? -1.339 -8.625 5.980 1.00 62.03 88 ILE A O 1
ATOM 680 N N . LEU A 1 89 ? -1.866 -7.907 3.891 1.00 60.91 89 LEU A N 1
ATOM 681 C CA . LEU A 1 89 ? -1.616 -9.160 3.168 1.00 60.91 89 LEU A CA 1
ATOM 682 C C . LEU A 1 89 ? -0.404 -9.008 2.250 1.00 60.91 89 LEU A C 1
ATOM 684 O O . LEU A 1 89 ? -0.189 -7.871 1.766 1.00 60.91 89 LEU A O 1
#

Mean predicted aligned error: 5.29 Å

Solvent-accessible surface area (backbone atoms only — not comparable to full-atom values): 5003 Å² total; per-residue (Å²): 132,86,45,52,74,69,50,34,58,56,25,72,39,51,80,38,39,70,50,78,42,65,91,54,72,74,65,47,51,70,34,48,64,30,41,61,54,20,51,47,26,29,34,43,30,35,52,42,53,73,69,31,46,54,54,57,46,67,36,83,40,42,39,34,38,36,55,46,86,56,75,97,77,52,66,67,55,68,76,63,47,89,44,77,46,85,40,78,90

Radius of gyration: 12.03 Å; Cα contacts (8 Å, |Δi|>4): 151; chains: 1; bounding box: 27×24×35 Å